Protein AF-A0A821F850-F1 (afdb_monomer)

Nearest PDB structures (foldseek):
  7r81-assembly1_W2  TM=3.085E-01  e=5.363E+00  Neurospora crassa
  8oo0-assembly1_SV  TM=2.104E-01  e=1.955E+00  Thermochaetoides thermophila
  8ylr-assembly1_Sa  TM=2.778E-01  e=4.728E+00  Saccharomyces cerevisiae S288C
  7old-assembly1_SV  TM=2.743E-01  e=8.882E+00  Thermochaetoides thermophila DSM 1495

Sequence (171 aa):
MKIKPKRILEILEEKGLPVPKKQQLSSYLISLRKKYYGASTISLGELEAWCQRNSLIPDDDDKPWVLKYQIEYDDEINKDDDNKNKFRFFVTTRRLLFNARSPCFIIGTPDMITQFHPFGFAVCSNEKQNDFEFIFSYLRDGLLNLNLQMNEQELILIADDAEVISNAFLK

pLDDT: mean 81.73, std 10.45, range [39.34, 95.25]

Organism: NCBI:txid392032

Secondary structure (DSSP, 8-state):
----HHHHHHHHHHTT-----HHHHHHHHHHHHHHHH--S---HHHHHHHHHHT-SPPSSTTS-EEEEEE-----TT--STT-----EEEEE-HHHHHHTTS-EEEEEEE-TT--EEEEEEEE-SS--HHHHHHHHHHHHHHHHHTT----GGG------S-HHHHHHHT-

Structure (mmCIF, N/CA/C/O backbone):
data_AF-A0A821F850-F1
#
_entry.id   AF-A0A821F850-F1
#
loop_
_atom_site.group_PDB
_atom_site.id
_atom_site.type_symbol
_atom_site.label_atom_id
_atom_site.label_alt_id
_atom_site.label_comp_id
_atom_site.label_asym_id
_atom_site.label_entity_id
_atom_site.label_seq_id
_atom_site.pdbx_PDB_ins_code
_atom_site.Cartn_x
_atom_site.Cartn_y
_atom_site.Cartn_z
_atom_site.occupancy
_atom_site.B_iso_or_equiv
_atom_site.auth_seq_id
_atom_site.auth_comp_id
_atom_site.auth_asym_id
_atom_site.auth_atom_id
_atom_site.pdbx_PDB_model_num
ATOM 1 N N . MET A 1 1 ? 8.441 -16.812 -11.197 1.00 39.34 1 MET A N 1
ATOM 2 C CA . MET A 1 1 ? 9.680 -17.325 -10.559 1.00 39.34 1 MET A CA 1
ATOM 3 C C . MET A 1 1 ? 10.903 -16.632 -11.177 1.00 39.34 1 MET A C 1
ATOM 5 O O . MET A 1 1 ? 11.177 -16.850 -12.350 1.00 39.34 1 MET A O 1
ATOM 9 N N . LYS A 1 2 ? 11.613 -15.748 -10.454 1.00 58.31 2 LYS A N 1
ATOM 10 C CA . LYS A 1 2 ? 12.860 -15.108 -10.939 1.00 58.31 2 LYS A CA 1
ATOM 11 C C . LYS A 1 2 ? 14.068 -15.973 -10.549 1.00 58.31 2 LYS A C 1
ATOM 13 O O . LYS A 1 2 ? 14.686 -15.743 -9.515 1.00 58.31 2 LYS A O 1
ATOM 18 N N . ILE A 1 3 ? 14.401 -16.977 -11.357 1.00 71.38 3 ILE A N 1
ATOM 19 C CA . ILE A 1 3 ? 15.608 -17.791 -11.137 1.00 71.38 3 ILE A CA 1
ATOM 20 C C . ILE A 1 3 ? 16.833 -16.981 -11.591 1.00 71.38 3 ILE A C 1
ATOM 22 O O . ILE A 1 3 ? 16.852 -16.427 -12.693 1.00 71.38 3 ILE A O 1
ATOM 26 N N . LYS A 1 4 ? 17.851 -16.867 -10.729 1.00 80.62 4 LYS A N 1
ATOM 27 C CA . LYS A 1 4 ? 19.083 -16.124 -11.042 1.00 80.62 4 LYS A CA 1
ATOM 28 C C . LYS A 1 4 ? 19.896 -16.872 -12.115 1.00 80.62 4 LYS A C 1
ATOM 30 O O . LYS A 1 4 ? 19.968 -18.097 -12.047 1.00 80.62 4 LYS A O 1
ATOM 35 N N . PRO A 1 5 ? 20.591 -16.174 -13.038 1.00 82.62 5 PRO A N 1
ATOM 36 C CA . PRO A 1 5 ? 21.404 -16.814 -14.079 1.00 82.62 5 PRO A CA 1
ATOM 37 C C . PRO A 1 5 ? 22.416 -17.833 -13.544 1.00 82.62 5 PRO A C 1
ATOM 39 O O . PRO A 1 5 ? 22.621 -18.867 -14.162 1.00 82.62 5 PRO A O 1
ATOM 42 N N . LYS A 1 6 ? 22.992 -17.581 -12.360 1.00 85.81 6 LYS A N 1
ATOM 43 C CA . LYS A 1 6 ? 23.901 -18.519 -11.685 1.00 85.81 6 LYS A CA 1
ATOM 44 C C . LYS A 1 6 ? 23.233 -19.873 -11.409 1.00 85.81 6 LYS A C 1
ATOM 46 O O . LYS A 1 6 ? 23.798 -20.903 -11.740 1.00 85.81 6 LYS A O 1
ATOM 51 N N . ARG A 1 7 ? 21.992 -19.855 -10.913 1.00 86.31 7 ARG A N 1
ATOM 52 C CA . ARG A 1 7 ? 21.234 -21.073 -10.607 1.00 86.31 7 ARG A CA 1
ATOM 53 C C . ARG A 1 7 ? 20.854 -21.853 -11.868 1.00 86.31 7 ARG A C 1
ATOM 55 O O . ARG A 1 7 ? 20.773 -23.068 -11.828 1.00 86.31 7 ARG A O 1
ATOM 62 N N . ILE A 1 8 ? 20.642 -21.168 -12.993 1.00 85.38 8 ILE A N 1
ATOM 63 C CA . ILE A 1 8 ? 20.376 -21.826 -14.283 1.00 85.38 8 ILE A CA 1
ATOM 64 C C . ILE A 1 8 ? 21.619 -22.577 -14.776 1.00 85.38 8 ILE A C 1
ATOM 66 O O . ILE A 1 8 ? 21.480 -23.684 -15.281 1.00 85.38 8 ILE A O 1
ATOM 70 N N . LEU A 1 9 ? 22.817 -22.006 -14.612 1.00 89.00 9 LEU A N 1
ATOM 71 C CA . LEU A 1 9 ? 24.068 -22.680 -14.979 1.00 89.00 9 LEU A CA 1
ATOM 72 C C . LEU A 1 9 ? 24.311 -23.922 -14.112 1.00 89.00 9 LEU A C 1
ATOM 74 O O . LEU A 1 9 ? 24.596 -24.977 -14.662 1.00 89.00 9 LEU A O 1
ATOM 78 N N . GLU A 1 10 ? 24.102 -23.810 -12.797 1.00 89.44 10 GLU A N 1
ATOM 79 C CA . GLU A 1 10 ? 24.194 -24.941 -11.857 1.00 89.44 10 GLU A CA 1
ATOM 80 C C . GLU A 1 10 ? 23.231 -26.077 -12.245 1.00 89.44 10 GLU A C 1
ATOM 82 O O . GLU A 1 10 ? 23.632 -27.230 -12.302 1.00 89.44 10 GLU A O 1
ATOM 87 N N . ILE A 1 11 ? 21.980 -25.765 -12.610 1.00 88.81 11 ILE A N 1
ATOM 88 C CA . ILE A 1 11 ? 20.998 -26.777 -13.047 1.00 88.81 11 ILE A CA 1
ATOM 89 C C . ILE A 1 11 ? 21.413 -27.456 -14.363 1.00 88.81 11 ILE A C 1
ATOM 91 O O . ILE A 1 11 ? 21.119 -28.633 -14.566 1.00 88.81 11 ILE A O 1
ATOM 95 N N . LEU A 1 12 ? 22.042 -26.726 -15.291 1.00 88.75 12 LEU A N 1
ATOM 96 C CA . LEU A 1 12 ? 22.535 -27.310 -16.544 1.00 88.75 12 LEU A CA 1
ATOM 97 C C . LEU A 1 12 ? 23.695 -28.276 -16.279 1.00 88.75 12 LEU A C 1
ATOM 99 O O . LEU A 1 12 ? 23.724 -29.354 -16.867 1.00 88.75 12 LEU A O 1
ATOM 103 N N . GLU A 1 13 ? 24.583 -27.916 -15.353 1.00 90.31 13 GLU A N 1
ATOM 104 C CA . GLU A 1 13 ? 25.702 -28.749 -14.906 1.00 90.31 13 GLU A CA 1
ATOM 105 C C . GLU A 1 13 ? 25.217 -30.006 -14.164 1.00 90.31 13 GLU A C 1
ATOM 107 O O . GLU A 1 13 ? 25.596 -31.116 -14.531 1.00 90.31 13 GLU A O 1
ATOM 112 N N . GLU A 1 14 ? 24.287 -29.855 -13.212 1.00 92.75 14 GLU A N 1
ATOM 113 C CA . GLU A 1 14 ? 23.639 -30.959 -12.479 1.00 92.75 14 GLU A CA 1
ATOM 114 C C . GLU A 1 14 ? 22.949 -31.965 -13.425 1.00 92.75 14 GLU A C 1
ATOM 116 O O . GLU A 1 14 ? 22.870 -33.156 -13.129 1.00 92.75 14 GLU A O 1
ATOM 121 N N . LYS A 1 15 ? 22.453 -31.502 -14.580 1.00 91.69 15 LYS A N 1
ATOM 122 C CA . LYS A 1 15 ? 21.784 -32.334 -15.594 1.00 91.69 15 LYS A CA 1
ATOM 123 C C . LYS A 1 15 ? 22.723 -32.897 -16.665 1.00 91.69 15 LYS A C 1
ATOM 125 O O . LYS A 1 15 ? 22.236 -33.519 -17.608 1.00 91.69 15 LYS A O 1
ATOM 130 N N . GLY A 1 16 ? 24.034 -32.668 -16.559 1.00 88.94 16 GLY A N 1
ATOM 131 C CA . GLY A 1 16 ? 25.017 -33.113 -17.552 1.00 88.94 16 GLY A CA 1
ATOM 132 C C . GLY A 1 16 ? 24.842 -32.467 -18.932 1.00 88.94 16 GLY A C 1
ATOM 133 O O . GLY A 1 16 ? 25.263 -33.032 -19.940 1.00 88.94 16 GLY A O 1
ATOM 134 N N . LEU A 1 17 ? 24.187 -31.304 -18.999 1.00 89.75 17 LEU A N 1
ATOM 135 C CA . LEU A 1 17 ? 23.970 -30.556 -20.235 1.00 89.75 17 LEU A CA 1
ATOM 136 C C . LEU A 1 17 ? 25.124 -29.569 -20.477 1.00 89.75 17 LEU A C 1
ATOM 138 O O . LEU A 1 17 ? 25.741 -29.089 -19.525 1.00 89.75 17 LEU A O 1
ATOM 142 N N . PRO A 1 18 ? 25.415 -29.211 -21.742 1.00 88.81 18 PRO A N 1
ATOM 143 C CA . PRO A 1 18 ? 26.464 -28.247 -22.052 1.00 88.81 18 PRO A CA 1
ATOM 144 C C . PRO A 1 18 ? 26.167 -26.883 -21.414 1.00 88.81 18 PRO A C 1
ATOM 146 O O . PRO A 1 18 ? 25.128 -26.269 -21.669 1.00 88.81 18 PRO A O 1
ATOM 149 N N . VAL A 1 19 ? 27.104 -26.401 -20.594 1.00 88.25 19 VAL A N 1
ATOM 150 C CA . VAL A 1 19 ? 26.968 -25.149 -19.841 1.00 88.25 19 VAL A CA 1
ATOM 151 C C . VAL A 1 19 ? 27.468 -23.972 -20.695 1.00 88.25 19 VAL A C 1
ATOM 153 O O . VAL A 1 19 ? 28.662 -23.896 -20.998 1.00 88.25 19 VAL A O 1
ATOM 156 N N . PRO A 1 20 ? 26.597 -23.030 -21.106 1.00 88.62 20 PRO A N 1
ATOM 157 C CA . PRO A 1 20 ? 27.015 -21.856 -21.867 1.00 88.62 20 PRO A CA 1
ATOM 158 C C . PRO A 1 20 ? 27.779 -20.863 -20.982 1.00 88.62 20 PRO A C 1
ATOM 160 O O . PRO A 1 20 ? 27.625 -20.836 -19.758 1.00 88.62 20 PRO A O 1
ATOM 163 N N . LYS A 1 21 ? 28.549 -19.951 -21.589 1.00 90.44 21 LYS A N 1
ATOM 164 C CA . LYS A 1 21 ? 29.171 -18.853 -20.833 1.00 90.44 21 LYS A CA 1
ATOM 165 C C . LYS A 1 21 ? 28.081 -17.993 -20.190 1.00 90.44 21 LYS A C 1
ATOM 167 O O . LYS A 1 21 ? 27.076 -17.666 -20.825 1.00 90.44 21 LYS A O 1
ATOM 172 N N . LYS A 1 22 ? 28.318 -17.520 -18.963 1.00 84.94 22 LYS A N 1
ATOM 173 C CA . LYS A 1 22 ? 27.389 -16.639 -18.224 1.00 84.94 22 LYS A CA 1
ATOM 174 C C . LYS A 1 22 ? 26.891 -15.454 -19.063 1.00 84.94 22 LYS A C 1
ATOM 176 O O . LYS A 1 22 ? 25.720 -15.100 -18.984 1.00 84.94 22 LYS A O 1
ATOM 181 N N . GLN A 1 23 ? 27.760 -14.862 -19.884 1.00 85.12 23 GLN A N 1
ATOM 182 C CA . GLN A 1 23 ? 27.400 -13.759 -20.778 1.00 85.12 23 GLN A CA 1
ATOM 183 C C . GLN A 1 23 ? 26.415 -14.187 -21.875 1.00 85.12 23 GLN A C 1
ATOM 185 O O . GLN A 1 23 ? 25.448 -13.474 -22.118 1.00 85.12 23 GLN A O 1
ATOM 190 N N . GLN A 1 24 ? 26.594 -15.371 -22.470 1.00 86.75 24 GLN A N 1
ATOM 191 C CA . GLN A 1 24 ? 25.675 -15.918 -23.475 1.00 86.75 24 GLN A CA 1
ATOM 192 C C . GLN A 1 24 ? 24.292 -16.169 -22.875 1.00 86.75 24 GLN A C 1
ATOM 194 O O . GLN A 1 24 ? 23.289 -15.793 -23.476 1.00 86.75 24 GLN A O 1
ATOM 199 N N . LEU A 1 25 ? 24.235 -16.730 -21.662 1.00 87.38 25 LEU A N 1
ATOM 200 C CA . LEU A 1 25 ? 22.974 -16.921 -20.949 1.00 87.38 25 LEU A CA 1
ATOM 201 C C . LEU A 1 25 ? 22.295 -15.579 -20.641 1.00 87.38 25 LEU A C 1
ATOM 203 O O . LEU A 1 25 ? 21.099 -15.430 -20.876 1.00 87.38 25 LEU A O 1
ATOM 207 N N . SER A 1 26 ? 23.041 -14.588 -20.152 1.00 83.62 26 SER A N 1
ATOM 208 C CA . SER A 1 26 ? 22.500 -13.252 -19.879 1.00 83.62 26 SER A CA 1
ATOM 209 C C . SER A 1 26 ? 21.945 -12.589 -21.141 1.00 83.62 26 SER A C 1
ATOM 211 O O . SER A 1 26 ? 20.808 -12.122 -21.128 1.00 83.62 26 SER A O 1
ATOM 213 N N . SER A 1 27 ? 22.698 -12.598 -22.242 1.00 86.31 27 SER A N 1
ATOM 214 C CA . SER A 1 27 ? 22.256 -12.052 -23.530 1.00 86.31 27 SER A CA 1
ATOM 215 C C . SER A 1 27 ? 21.038 -12.793 -24.082 1.00 86.31 27 SER A C 1
ATOM 217 O O . SER A 1 27 ? 20.096 -12.157 -24.554 1.00 86.31 27 SER A O 1
ATOM 219 N N . TYR A 1 28 ? 21.011 -14.123 -23.966 1.00 86.56 28 TYR A N 1
ATOM 220 C CA . TYR A 1 28 ? 19.864 -14.939 -24.352 1.00 86.56 28 TYR A CA 1
ATOM 221 C C . TYR A 1 28 ? 18.619 -14.583 -23.534 1.00 86.56 28 TYR A C 1
ATOM 223 O O . TYR A 1 28 ? 17.563 -14.340 -24.107 1.00 86.56 28 TYR A O 1
ATOM 231 N N . LEU A 1 29 ? 18.740 -14.468 -22.209 1.00 84.94 29 LEU A N 1
ATOM 232 C CA . LEU A 1 29 ? 17.629 -14.080 -21.337 1.00 84.94 29 LEU A CA 1
ATOM 233 C C . LEU A 1 29 ? 17.134 -12.656 -21.622 1.00 84.94 29 LEU A C 1
ATOM 235 O O . LEU A 1 29 ? 15.931 -12.420 -21.560 1.00 84.94 29 LEU A O 1
ATOM 239 N N . ILE A 1 30 ? 18.027 -11.714 -21.942 1.00 81.88 30 ILE A N 1
ATOM 240 C CA . ILE A 1 30 ? 17.655 -10.350 -22.351 1.00 81.88 30 ILE A CA 1
ATOM 241 C C . ILE A 1 30 ? 16.874 -10.384 -23.668 1.00 81.88 30 ILE A C 1
ATOM 243 O O . ILE A 1 30 ? 15.795 -9.801 -23.748 1.00 81.88 30 ILE A O 1
ATOM 247 N N . SER A 1 31 ? 17.374 -11.107 -24.673 1.00 83.56 31 SER A N 1
ATOM 248 C CA . SER A 1 31 ? 16.698 -11.282 -25.966 1.00 83.56 31 SER A CA 1
ATOM 249 C C . SER A 1 31 ? 15.328 -11.945 -25.807 1.00 83.56 31 SER A C 1
ATOM 251 O O . SER A 1 31 ? 14.327 -11.467 -26.338 1.00 83.56 31 SER A O 1
ATOM 253 N N . LEU A 1 32 ? 15.256 -13.001 -24.997 1.00 83.50 32 LEU A N 1
ATOM 254 C CA . LEU A 1 32 ? 14.026 -13.732 -24.730 1.00 83.50 32 LEU A CA 1
ATOM 255 C C . LEU A 1 32 ? 13.006 -12.847 -24.005 1.00 83.50 32 LEU A C 1
ATOM 257 O O . LEU A 1 32 ? 11.842 -12.811 -24.393 1.00 83.50 32 LEU A O 1
ATOM 261 N N . ARG A 1 33 ? 13.442 -12.056 -23.016 1.00 80.19 33 ARG A N 1
ATOM 262 C CA . ARG A 1 33 ? 12.576 -11.059 -22.370 1.00 80.19 33 ARG A CA 1
ATOM 263 C C . ARG A 1 33 ? 12.095 -10.003 -23.356 1.00 80.19 33 ARG A C 1
ATOM 265 O O . ARG A 1 33 ? 10.907 -9.714 -23.358 1.00 80.19 33 ARG A O 1
ATOM 272 N N . LYS A 1 34 ? 12.974 -9.498 -24.224 1.00 79.50 34 LYS A N 1
ATOM 273 C CA . LYS A 1 34 ? 12.610 -8.530 -25.265 1.00 79.50 34 LYS A CA 1
ATOM 274 C C . LYS A 1 34 ? 11.564 -9.086 -26.233 1.00 79.50 34 LYS A C 1
ATOM 276 O O . LYS A 1 34 ? 10.647 -8.370 -26.617 1.00 79.50 34 LYS A O 1
ATOM 281 N N . LYS A 1 35 ? 11.680 -10.367 -26.592 1.00 81.75 35 LYS A N 1
ATOM 282 C CA . LYS A 1 35 ? 10.745 -11.063 -27.483 1.00 81.75 35 LYS A CA 1
ATOM 283 C C . L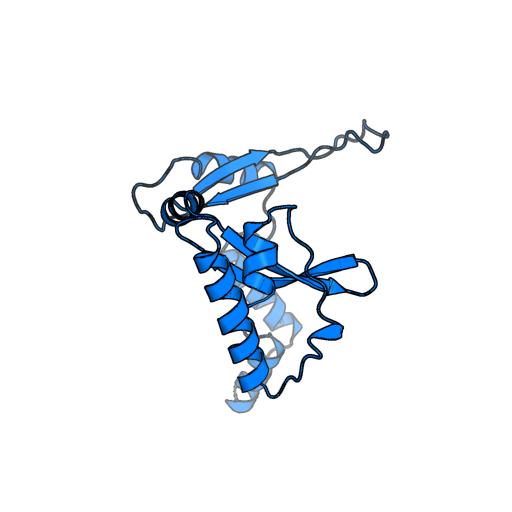YS A 1 35 ? 9.357 -11.239 -26.863 1.00 81.75 35 LYS A C 1
ATOM 285 O O . LYS A 1 35 ? 8.369 -11.034 -27.555 1.00 81.75 35 LYS A O 1
ATOM 290 N N . TYR A 1 36 ? 9.283 -11.645 -25.596 1.00 79.81 36 TYR A N 1
ATOM 291 C CA . TYR A 1 36 ? 8.004 -11.954 -24.944 1.00 79.81 36 TYR A CA 1
ATOM 292 C C . TYR A 1 36 ? 7.346 -10.751 -24.254 1.00 79.81 36 TYR A C 1
ATOM 294 O O . TYR A 1 36 ? 6.124 -10.704 -24.178 1.00 79.81 36 TYR A O 1
ATOM 302 N N . TYR A 1 37 ? 8.132 -9.796 -23.752 1.00 76.38 37 TYR A N 1
ATOM 303 C CA . TYR A 1 37 ? 7.653 -8.692 -22.908 1.00 76.38 37 TYR A CA 1
ATOM 304 C C . TYR A 1 37 ? 7.982 -7.297 -23.464 1.00 76.38 37 TYR A C 1
ATOM 306 O O . TYR A 1 37 ? 7.651 -6.302 -22.827 1.00 76.38 37 TYR A O 1
ATOM 314 N N . GLY A 1 38 ? 8.611 -7.204 -24.640 1.00 71.50 38 GLY A N 1
ATOM 315 C CA . GLY A 1 38 ? 8.997 -5.932 -25.251 1.00 71.50 38 GLY A CA 1
ATOM 316 C C . GLY A 1 38 ? 10.312 -5.358 -24.714 1.00 71.50 38 GLY A C 1
ATOM 317 O O . GLY A 1 38 ? 11.010 -5.969 -23.903 1.00 71.50 38 GLY A 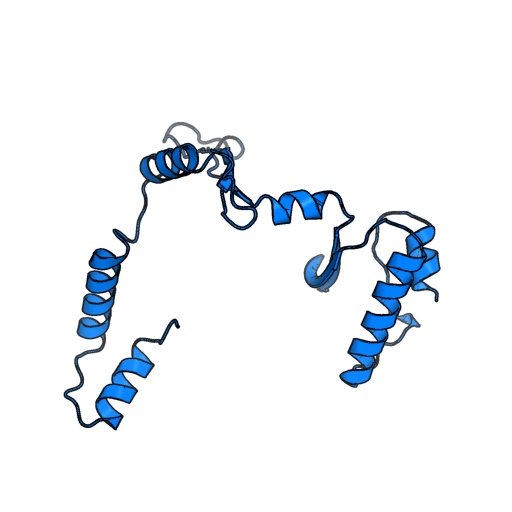O 1
ATOM 318 N N . ALA A 1 39 ? 10.698 -4.185 -25.222 1.00 70.06 39 ALA A N 1
ATOM 319 C CA . ALA A 1 39 ? 11.907 -3.497 -24.775 1.00 70.06 39 ALA A CA 1
ATOM 320 C C . ALA A 1 39 ? 11.862 -3.235 -23.260 1.00 70.06 39 ALA A C 1
ATOM 322 O O . ALA A 1 39 ? 10.824 -2.910 -22.698 1.00 70.06 39 ALA A O 1
ATOM 323 N N . SER A 1 40 ? 13.011 -3.359 -22.593 1.00 62.31 40 SER A N 1
ATOM 324 C CA . SER A 1 40 ? 13.125 -3.103 -21.151 1.00 62.31 40 SER A CA 1
ATOM 325 C C . SER A 1 40 ? 13.000 -1.624 -20.776 1.00 62.31 40 SER A C 1
ATOM 327 O O . SER A 1 40 ? 12.951 -1.302 -19.594 1.00 62.31 40 SER A O 1
ATOM 329 N N . THR A 1 41 ? 13.010 -0.736 -21.768 1.00 63.56 41 THR A N 1
ATOM 330 C CA . THR A 1 41 ? 12.903 0.715 -21.629 1.00 63.56 41 THR A CA 1
ATOM 331 C C . THR A 1 41 ? 11.614 1.160 -22.300 1.00 63.56 41 THR A C 1
ATOM 333 O O . THR A 1 41 ? 11.457 0.944 -23.500 1.00 63.56 41 THR A O 1
ATOM 336 N N . ILE A 1 42 ? 10.715 1.760 -21.524 1.00 72.88 42 ILE A N 1
ATOM 337 C CA . ILE A 1 42 ? 9.528 2.453 -22.020 1.00 72.88 42 ILE A CA 1
ATOM 338 C C . ILE A 1 42 ? 9.852 3.948 -22.059 1.00 72.88 42 ILE A C 1
ATOM 340 O O . ILE A 1 42 ? 10.408 4.485 -21.099 1.00 72.88 42 ILE A O 1
ATOM 344 N N . SER A 1 43 ? 9.578 4.612 -23.176 1.00 83.38 43 SER A N 1
ATOM 345 C CA . SER A 1 43 ? 9.682 6.072 -23.256 1.00 83.38 43 SER A CA 1
ATOM 346 C C . SER A 1 43 ? 8.580 6.734 -22.426 1.00 83.38 43 SER A C 1
ATOM 348 O O . SER A 1 43 ? 7.526 6.138 -22.194 1.00 83.38 43 SER A O 1
ATOM 350 N N . LEU A 1 44 ? 8.787 7.985 -22.001 1.00 81.19 44 LEU A N 1
ATOM 351 C CA . LEU A 1 44 ? 7.745 8.727 -21.283 1.00 81.19 44 LEU A CA 1
ATOM 352 C C . LEU A 1 44 ? 6.458 8.854 -22.110 1.00 81.19 44 LEU A C 1
ATOM 354 O O . LEU A 1 44 ? 5.379 8.706 -21.550 1.00 81.19 44 LEU A O 1
ATOM 358 N N . GLY A 1 45 ? 6.560 9.018 -23.434 1.00 83.12 45 GLY A N 1
ATOM 359 C CA . GLY A 1 45 ? 5.394 9.055 -24.322 1.00 83.12 45 GLY A CA 1
ATOM 360 C C . GLY A 1 45 ? 4.671 7.709 -24.444 1.00 83.12 45 GLY A C 1
ATOM 361 O O . GLY A 1 45 ? 3.445 7.652 -24.392 1.00 83.12 45 GLY A O 1
ATOM 362 N N . GLU A 1 46 ? 5.398 6.592 -24.543 1.00 86.06 46 GLU A N 1
ATOM 363 C CA . GLU A 1 46 ? 4.772 5.258 -24.522 1.00 86.06 46 GLU A CA 1
ATOM 364 C C . GLU A 1 46 ? 4.094 4.968 -23.180 1.00 86.06 46 GLU A C 1
ATOM 366 O O . GLU A 1 46 ? 3.041 4.327 -23.133 1.00 86.06 46 GLU A O 1
ATOM 371 N N . LEU A 1 47 ? 4.693 5.445 -22.091 1.00 84.62 47 LEU A N 1
ATOM 372 C CA . LEU A 1 47 ? 4.175 5.294 -20.741 1.00 84.62 47 LEU A CA 1
ATOM 373 C C . LEU A 1 47 ? 2.945 6.177 -20.509 1.00 84.62 47 LEU A C 1
ATOM 375 O O . LEU A 1 47 ? 1.983 5.719 -19.895 1.00 84.62 47 LEU A O 1
ATOM 379 N N . GLU A 1 48 ? 2.922 7.385 -21.072 1.00 89.56 48 GLU A N 1
ATOM 380 C CA . GLU A 1 48 ? 1.739 8.243 -21.122 1.00 89.56 48 GLU A CA 1
ATOM 381 C C . GLU A 1 48 ? 0.593 7.577 -21.880 1.00 89.56 48 GLU A C 1
ATOM 383 O O . GLU A 1 48 ? -0.513 7.440 -21.355 1.00 89.56 48 GLU A O 1
ATOM 388 N N . ALA A 1 49 ? 0.873 7.080 -23.086 1.00 90.00 49 ALA A N 1
ATOM 389 C CA . ALA A 1 49 ? -0.109 6.388 -23.908 1.00 90.00 49 ALA A CA 1
ATOM 390 C C . ALA A 1 49 ? -0.617 5.107 -23.232 1.00 90.00 49 ALA A C 1
ATOM 392 O O . ALA A 1 49 ? -1.771 4.707 -23.396 1.00 90.00 49 ALA A O 1
ATOM 393 N N . TRP A 1 50 ? 0.233 4.418 -22.470 1.00 90.81 50 TRP A N 1
ATOM 394 C CA . TRP A 1 50 ? -0.205 3.307 -21.636 1.00 90.81 50 TRP A CA 1
ATOM 395 C C . TRP A 1 50 ? -1.110 3.786 -20.499 1.00 90.81 50 TRP A C 1
ATOM 397 O O . TRP A 1 50 ? -2.169 3.188 -20.305 1.00 90.81 50 TRP A O 1
ATOM 407 N N . CYS A 1 51 ? -0.749 4.865 -19.799 1.00 91.69 51 CYS A N 1
ATOM 408 C CA . CYS A 1 51 ? -1.562 5.404 -18.714 1.00 91.69 51 CYS A CA 1
ATOM 409 C C . CYS A 1 51 ? -2.968 5.760 -19.201 1.00 91.69 51 CYS A C 1
ATOM 411 O O . CYS A 1 51 ? -3.941 5.257 -18.650 1.00 91.69 51 CYS A O 1
ATOM 413 N N . GLN A 1 52 ? -3.064 6.502 -20.307 1.00 91.81 52 GLN A N 1
ATOM 414 C CA . GLN A 1 52 ? -4.331 6.881 -20.939 1.00 91.81 52 GLN A CA 1
ATOM 415 C C . GLN A 1 52 ? -5.184 5.668 -21.325 1.00 91.81 52 GLN A C 1
ATOM 417 O O . GLN A 1 52 ? -6.370 5.606 -21.001 1.00 91.81 52 GLN A O 1
ATOM 422 N N . ARG A 1 53 ? -4.583 4.663 -21.981 1.00 93.25 53 ARG A N 1
ATOM 423 C CA . ARG A 1 53 ? -5.303 3.442 -22.389 1.00 93.25 53 ARG A CA 1
ATOM 424 C C . ARG A 1 53 ? -5.852 2.647 -21.210 1.00 93.25 53 ARG A C 1
ATOM 426 O O . ARG A 1 53 ? -6.830 1.925 -21.374 1.00 93.25 53 ARG A O 1
ATOM 433 N N . ASN A 1 54 ? -5.223 2.763 -20.047 1.00 92.88 54 ASN A N 1
ATOM 434 C CA . ASN A 1 54 ? -5.602 2.033 -18.845 1.00 92.88 54 ASN A CA 1
ATOM 435 C C . ASN A 1 54 ? -6.327 2.920 -17.822 1.00 92.88 54 ASN A C 1
ATOM 437 O O . ASN A 1 54 ? -6.527 2.474 -16.699 1.00 92.88 54 ASN A O 1
ATOM 441 N N . SER A 1 55 ? -6.744 4.141 -18.179 1.00 92.75 55 SER A N 1
ATOM 442 C CA . SER A 1 55 ? -7.523 5.025 -17.295 1.00 92.75 55 SER A CA 1
ATOM 443 C C . SER A 1 55 ? -9.024 4.720 -17.273 1.00 92.75 55 SER A C 1
ATOM 445 O O . SER A 1 55 ? -9.746 5.294 -16.461 1.00 92.75 55 SER A O 1
ATOM 447 N N . LEU A 1 56 ? -9.522 3.834 -18.141 1.00 94.44 56 LEU A N 1
ATOM 448 C CA . LEU A 1 56 ? -10.918 3.407 -18.088 1.00 94.44 56 LEU A CA 1
ATOM 449 C C . LEU A 1 56 ? -11.124 2.463 -16.901 1.00 94.44 56 LEU A C 1
ATOM 451 O O . LEU A 1 56 ? -10.439 1.444 -16.799 1.00 94.44 56 LEU A O 1
ATOM 455 N N . ILE A 1 57 ? -12.096 2.784 -16.047 1.00 94.06 57 ILE A N 1
ATOM 456 C CA . ILE A 1 57 ? -12.479 1.928 -14.924 1.00 94.06 57 ILE A CA 1
ATOM 457 C C . ILE A 1 57 ? -13.025 0.603 -15.489 1.00 94.06 57 ILE A C 1
ATOM 459 O O . ILE A 1 57 ? -14.051 0.627 -16.171 1.00 94.06 57 ILE A O 1
ATOM 463 N N . PRO A 1 58 ? -12.383 -0.548 -15.234 1.00 94.19 58 PRO A N 1
ATOM 464 C CA . PRO A 1 58 ? -12.840 -1.837 -15.740 1.00 94.19 58 PRO A CA 1
ATOM 465 C C . PRO A 1 58 ? -14.114 -2.290 -15.024 1.00 94.19 58 PRO A C 1
ATOM 467 O O . PRO A 1 58 ? -14.381 -1.822 -13.922 1.00 94.19 58 PRO A O 1
ATOM 470 N N . ASP A 1 59 ? -14.883 -3.212 -15.601 1.00 94.38 59 ASP A N 1
ATOM 471 C CA . ASP A 1 59 ? -16.042 -3.818 -14.915 1.00 94.38 59 ASP A CA 1
ATOM 472 C C . ASP A 1 59 ? -15.635 -4.879 -13.881 1.00 94.38 59 ASP A C 1
ATOM 474 O O . ASP A 1 59 ? -16.351 -5.114 -12.916 1.00 94.38 59 ASP A O 1
ATOM 478 N N . ASP A 1 60 ? -14.471 -5.502 -14.076 1.00 94.06 60 ASP A N 1
ATOM 479 C CA . ASP A 1 60 ? -13.883 -6.477 -13.156 1.00 94.06 60 ASP A CA 1
ATOM 480 C C . ASP A 1 60 ? -13.262 -5.768 -11.939 1.00 94.06 60 ASP A C 1
ATOM 482 O O . ASP A 1 60 ? -12.388 -4.906 -12.090 1.00 94.06 60 ASP A O 1
ATOM 486 N N . ASP A 1 61 ? -13.698 -6.154 -10.737 1.00 91.31 61 ASP A N 1
ATOM 487 C CA . ASP A 1 61 ? -13.290 -5.543 -9.470 1.00 91.31 61 ASP A CA 1
ATOM 488 C C . ASP A 1 61 ? -11.801 -5.710 -9.140 1.00 91.31 61 ASP A C 1
ATOM 490 O O . ASP A 1 61 ? -11.236 -4.892 -8.399 1.00 91.31 61 ASP A O 1
ATOM 494 N N . ASP A 1 62 ? -11.167 -6.738 -9.709 1.00 91.50 62 ASP A N 1
ATOM 495 C CA . ASP A 1 62 ? -9.762 -7.083 -9.497 1.00 91.50 62 ASP A CA 1
ATOM 496 C C . ASP A 1 62 ? -8.851 -6.632 -10.630 1.00 91.50 62 ASP A C 1
ATOM 498 O O . ASP A 1 62 ? -7.622 -6.702 -10.514 1.00 91.50 62 ASP A O 1
ATOM 502 N N . LYS A 1 63 ? -9.428 -6.100 -11.709 1.00 91.88 63 LYS A N 1
ATOM 503 C CA . LYS A 1 63 ? -8.646 -5.584 -12.821 1.00 91.88 63 LYS A CA 1
ATOM 504 C C . LYS A 1 63 ? -8.080 -4.200 -12.477 1.00 91.88 63 LYS A C 1
ATOM 506 O O . LYS A 1 63 ? -8.836 -3.272 -12.179 1.00 91.88 63 LYS A O 1
ATOM 511 N N . PRO A 1 64 ? -6.747 -4.030 -12.529 1.00 90.31 64 PRO A N 1
ATOM 512 C CA . PRO A 1 64 ? -6.123 -2.753 -12.235 1.00 90.31 64 PRO A CA 1
ATOM 513 C C . PRO A 1 64 ? -6.356 -1.738 -13.352 1.00 90.31 64 PRO A C 1
ATOM 515 O O . PRO A 1 64 ? -6.415 -2.086 -14.533 1.00 90.31 64 PRO A O 1
ATOM 518 N N . TRP A 1 65 ? -6.428 -0.471 -12.963 1.00 95.25 65 TRP A N 1
ATOM 519 C CA . TRP A 1 65 ? -6.546 0.673 -13.857 1.00 95.25 65 TRP A CA 1
ATOM 520 C C . TRP A 1 65 ? -5.813 1.882 -13.284 1.00 95.25 65 TRP A C 1
ATOM 522 O O . TRP A 1 65 ? -5.521 1.949 -12.089 1.00 95.25 65 TRP A O 1
ATOM 532 N N . VAL A 1 66 ? -5.479 2.832 -14.147 1.00 94.56 66 VAL A N 1
ATOM 533 C CA . VAL A 1 66 ? -4.758 4.052 -13.790 1.00 94.56 66 VAL A CA 1
ATOM 534 C C . VAL A 1 66 ? -5.750 5.082 -13.264 1.00 94.56 66 VAL A C 1
ATOM 536 O O . VAL A 1 66 ? -6.397 5.773 -14.049 1.00 94.56 66 VAL A O 1
ATOM 539 N N . LEU A 1 67 ? -5.825 5.201 -11.935 1.00 93.25 67 LEU A N 1
ATOM 540 C CA . LEU A 1 67 ? -6.648 6.180 -11.220 1.00 93.25 67 LEU A CA 1
ATOM 541 C C . LEU A 1 67 ? -6.264 7.614 -11.585 1.00 93.25 67 LEU A C 1
ATOM 543 O O . LEU A 1 67 ? -7.121 8.465 -11.816 1.00 93.25 67 LEU A O 1
ATOM 547 N N . LYS A 1 68 ? -4.959 7.893 -11.602 1.00 93.00 68 LYS A N 1
ATOM 548 C CA . LYS A 1 68 ? -4.415 9.211 -11.927 1.00 93.00 68 LYS A CA 1
ATOM 549 C C . LYS A 1 68 ? -2.981 9.076 -12.398 1.00 93.00 68 LYS A C 1
ATOM 551 O O . LYS A 1 68 ? -2.273 8.180 -11.965 1.00 93.00 68 LYS A O 1
ATOM 556 N N . TYR A 1 69 ? -2.524 9.989 -13.236 1.00 91.69 69 TYR A N 1
ATOM 557 C CA . TYR A 1 69 ? -1.110 10.143 -13.536 1.00 91.69 69 TYR A CA 1
ATOM 558 C C . TYR A 1 69 ? -0.770 11.621 -13.748 1.00 91.69 69 TYR A C 1
ATOM 560 O O . TYR A 1 69 ? -1.660 12.455 -13.917 1.00 91.69 69 TYR A O 1
ATOM 568 N N . GLN A 1 70 ? 0.515 11.929 -13.666 1.00 89.19 70 GLN A N 1
ATOM 569 C CA . GLN A 1 70 ? 1.145 13.233 -13.797 1.00 89.19 70 GLN A CA 1
ATOM 570 C C . GLN A 1 70 ? 2.487 12.963 -14.464 1.00 89.19 70 GLN A C 1
ATOM 572 O O . GLN A 1 70 ? 3.265 12.184 -13.939 1.00 89.19 70 GLN A O 1
ATOM 577 N N . ILE A 1 71 ? 2.749 13.516 -15.639 1.00 85.56 71 ILE A N 1
ATOM 578 C CA . ILE A 1 71 ? 4.036 13.338 -16.308 1.00 85.56 71 ILE A CA 1
ATOM 579 C C . ILE A 1 71 ? 4.693 14.684 -16.377 1.00 85.56 71 ILE A C 1
ATOM 581 O O . ILE A 1 71 ? 4.212 15.583 -17.053 1.00 85.56 71 ILE A O 1
ATOM 585 N N . GLU A 1 72 ? 5.801 14.796 -15.684 1.00 75.62 72 GLU A N 1
ATOM 586 C CA . GLU A 1 72 ? 6.674 15.918 -15.809 1.00 75.62 72 GLU A CA 1
ATOM 587 C C . GLU A 1 72 ? 8.143 15.331 -15.953 1.00 75.62 72 GLU A C 1
ATOM 589 O O . GLU A 1 72 ? 8.493 14.306 -15.371 1.00 75.62 72 GLU A O 1
ATOM 594 N N . TYR A 1 73 ? 8.922 15.837 -16.913 1.00 71.31 73 TYR A N 1
ATOM 595 C CA . TYR A 1 73 ? 10.261 15.453 -17.426 1.00 71.31 73 TYR A CA 1
ATOM 596 C C . TYR A 1 73 ? 11.378 16.499 -17.138 1.00 71.31 73 TYR A C 1
ATOM 598 O O . TYR A 1 73 ? 11.548 16.851 -15.996 1.00 71.31 73 TYR A O 1
ATOM 606 N N . ASP A 1 74 ? 12.141 17.056 -18.076 1.00 66.44 74 ASP A N 1
ATOM 607 C CA . ASP A 1 74 ? 12.987 18.250 -17.853 1.00 66.44 74 ASP A CA 1
ATOM 608 C C . ASP A 1 74 ? 13.392 18.774 -19.232 1.00 66.44 74 ASP A C 1
ATOM 610 O O . ASP A 1 74 ? 13.780 17.979 -20.087 1.00 66.44 74 ASP A O 1
ATOM 614 N N . ASP A 1 75 ? 13.301 20.087 -19.444 1.00 56.25 75 ASP A N 1
ATOM 615 C CA . ASP A 1 75 ? 13.919 20.764 -20.589 1.00 56.25 75 ASP A CA 1
ATOM 616 C C . ASP A 1 75 ? 15.210 21.431 -20.100 1.00 56.25 75 ASP A C 1
ATOM 618 O O . ASP A 1 75 ? 15.255 21.930 -18.974 1.00 56.25 75 ASP A O 1
ATOM 622 N N . GLU A 1 76 ? 16.248 21.494 -20.944 1.00 57.66 76 GLU A N 1
ATOM 623 C CA . GLU A 1 76 ? 17.586 22.061 -20.644 1.00 57.66 76 GLU A CA 1
ATOM 624 C C . GLU A 1 76 ? 17.580 23.528 -20.121 1.00 57.66 76 GLU A C 1
ATOM 626 O O . GLU A 1 76 ? 18.632 24.108 -19.846 1.00 57.66 76 GLU A O 1
ATOM 631 N N . ILE A 1 77 ? 16.398 24.135 -19.982 1.00 57.09 77 ILE A N 1
ATOM 632 C CA . ILE A 1 77 ? 16.105 25.546 -19.728 1.00 57.09 77 ILE A CA 1
ATOM 633 C C . ILE A 1 77 ? 15.940 25.866 -18.225 1.00 57.09 77 ILE A C 1
ATOM 635 O O . ILE A 1 77 ? 16.249 26.986 -17.820 1.00 57.09 77 ILE A O 1
ATOM 639 N N . ASN A 1 78 ? 15.529 24.918 -17.371 1.00 52.91 78 ASN A N 1
ATOM 640 C CA . ASN A 1 78 ? 15.214 25.209 -15.961 1.00 52.91 78 ASN A CA 1
ATOM 641 C C . ASN A 1 78 ? 16.354 24.803 -15.007 1.00 52.91 78 ASN A C 1
ATOM 643 O O . ASN A 1 78 ? 16.492 23.644 -14.618 1.00 52.91 78 ASN A O 1
ATOM 647 N N . LYS A 1 79 ? 17.179 25.790 -14.628 1.00 54.19 79 LYS A N 1
ATOM 648 C CA . LYS A 1 79 ? 18.303 25.670 -13.673 1.00 54.19 79 LYS A CA 1
ATOM 649 C C . LYS A 1 79 ? 17.968 26.132 -12.242 1.00 54.19 79 LYS A C 1
ATOM 651 O O . LYS A 1 79 ? 18.891 26.307 -11.453 1.00 54.19 79 LYS A O 1
ATOM 656 N N . ASP A 1 80 ? 16.684 26.285 -11.914 1.00 58.59 80 ASP A N 1
ATOM 657 C CA . ASP A 1 80 ? 16.197 26.524 -10.547 1.00 58.59 80 ASP A CA 1
ATOM 658 C C . ASP A 1 80 ? 15.565 25.238 -9.975 1.00 58.59 80 ASP A C 1
ATOM 660 O O . ASP A 1 80 ? 14.783 24.562 -10.647 1.00 58.59 80 ASP A O 1
ATOM 664 N N . ASP A 1 81 ? 15.934 24.884 -8.740 1.00 55.09 81 ASP A N 1
ATOM 665 C CA . ASP A 1 81 ? 15.861 23.518 -8.178 1.00 55.09 81 ASP A CA 1
ATOM 666 C C . ASP A 1 81 ? 14.437 23.018 -7.810 1.00 55.09 81 ASP A C 1
ATOM 668 O O . ASP A 1 81 ? 14.241 21.822 -7.609 1.00 55.09 81 ASP A O 1
ATOM 672 N N . ASP A 1 82 ? 13.416 23.889 -7.792 1.00 57.00 82 ASP A N 1
ATOM 673 C CA . ASP A 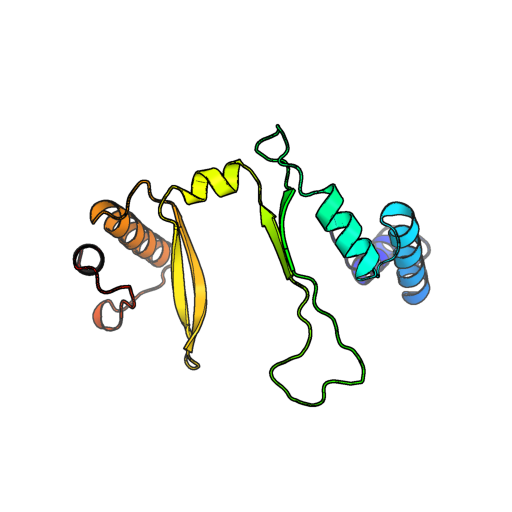1 82 ? 12.028 23.565 -7.379 1.00 57.00 82 ASP A CA 1
ATOM 674 C C . ASP A 1 82 ? 11.035 23.331 -8.543 1.00 57.00 82 ASP A C 1
ATOM 676 O O . ASP A 1 82 ? 9.867 22.996 -8.317 1.00 57.00 82 ASP A O 1
ATOM 680 N N . ASN A 1 83 ? 11.475 23.482 -9.800 1.00 55.50 83 ASN A N 1
ATOM 681 C CA . ASN A 1 83 ? 10.593 23.561 -10.977 1.00 55.50 83 ASN A CA 1
ATOM 682 C C . ASN A 1 83 ? 10.929 22.531 -12.078 1.00 55.50 83 ASN A C 1
ATOM 684 O O . ASN A 1 83 ? 10.780 22.801 -13.273 1.00 55.50 83 ASN A O 1
ATOM 688 N N . LYS A 1 84 ? 11.423 21.358 -11.664 1.00 55.84 84 LYS A N 1
ATOM 689 C CA . LYS A 1 84 ? 11.708 20.218 -12.544 1.00 55.84 84 LYS A CA 1
ATOM 690 C C . LYS A 1 84 ? 10.499 19.349 -12.738 1.00 55.84 84 LYS A C 1
ATOM 692 O O . LYS A 1 84 ? 9.718 19.129 -11.806 1.00 55.84 84 LYS A O 1
ATOM 697 N N . ASN A 1 85 ? 10.373 18.852 -13.955 1.00 59.44 85 ASN A N 1
ATOM 698 C CA . ASN A 1 85 ? 9.155 18.206 -14.332 1.00 59.44 85 ASN A CA 1
ATOM 699 C C . ASN A 1 85 ? 9.136 16.742 -13.679 1.00 59.44 85 ASN A C 1
ATOM 701 O O . ASN A 1 85 ? 10.121 16.011 -13.670 1.00 59.44 85 ASN A O 1
ATOM 705 N N . LYS A 1 86 ? 8.022 16.283 -13.068 1.00 75.44 86 LYS A N 1
ATOM 706 C CA . LYS A 1 86 ? 7.750 15.028 -12.301 1.00 75.44 86 LYS A CA 1
ATOM 707 C C . LYS A 1 86 ? 6.855 13.960 -12.967 1.00 75.44 86 LYS A C 1
ATOM 709 O O . LYS A 1 86 ? 5.643 14.107 -13.064 1.00 75.44 86 LYS A O 1
ATOM 714 N N . PHE A 1 87 ? 7.360 12.763 -13.251 1.00 81.62 87 PHE A N 1
ATOM 715 C CA . PHE A 1 87 ? 6.519 11.626 -13.668 1.00 81.62 87 PHE A CA 1
ATOM 716 C C . PHE A 1 87 ? 6.010 10.777 -12.484 1.00 81.62 87 PHE A C 1
ATOM 718 O O . PHE A 1 87 ? 6.793 10.309 -11.659 1.00 81.62 87 PHE A O 1
ATOM 725 N N . ARG A 1 88 ? 4.693 10.550 -12.397 1.00 85.00 88 ARG A N 1
ATOM 726 C CA . ARG A 1 88 ? 3.955 9.830 -11.347 1.00 85.00 88 ARG A CA 1
ATOM 727 C C . ARG A 1 88 ? 2.684 9.215 -11.930 1.00 85.00 88 ARG A C 1
ATOM 729 O O . ARG A 1 88 ? 1.998 9.831 -12.735 1.00 85.00 88 ARG A O 1
ATOM 736 N N . PHE A 1 89 ? 2.302 8.028 -11.484 1.00 87.75 89 PHE A N 1
ATOM 737 C CA . PHE A 1 89 ? 1.000 7.446 -11.799 1.00 87.75 89 PHE A CA 1
ATOM 738 C C . PHE A 1 89 ? 0.533 6.560 -10.652 1.00 87.75 89 PHE A C 1
ATOM 740 O O . PHE A 1 89 ? 1.336 5.960 -9.944 1.00 87.75 89 PHE A O 1
ATOM 747 N N . PHE A 1 90 ? -0.774 6.515 -10.456 1.00 87.94 90 PHE A N 1
ATOM 748 C CA . PHE A 1 90 ? -1.454 5.772 -9.419 1.00 87.94 90 PHE A CA 1
ATOM 749 C C . PHE A 1 90 ? -2.360 4.748 -10.093 1.00 87.94 90 PHE A C 1
ATOM 751 O O . PHE A 1 90 ? -3.293 5.102 -10.812 1.00 87.94 90 PHE A O 1
ATOM 758 N N . VAL A 1 91 ? -2.056 3.473 -9.865 1.00 90.44 91 VAL A N 1
ATOM 759 C CA . VAL A 1 91 ? -2.856 2.328 -10.297 1.00 90.44 91 VAL A CA 1
ATOM 760 C C . VAL A 1 91 ? -3.604 1.760 -9.102 1.00 90.44 91 VAL A C 1
ATOM 762 O O . VAL A 1 91 ? -3.037 1.622 -8.021 1.00 90.44 91 VAL A O 1
ATOM 765 N N . THR A 1 92 ? -4.865 1.402 -9.304 1.00 92.62 92 THR A N 1
ATOM 766 C CA . THR A 1 92 ? -5.715 0.794 -8.277 1.00 92.62 92 THR A CA 1
ATOM 767 C C . THR A 1 92 ? -6.690 -0.205 -8.901 1.00 92.62 92 THR A C 1
ATOM 769 O O . THR A 1 92 ? -6.746 -0.338 -10.121 1.00 92.62 92 THR A O 1
ATOM 772 N N . THR A 1 93 ? -7.467 -0.905 -8.078 1.00 92.75 93 THR A N 1
ATOM 773 C CA . THR A 1 93 ? -8.612 -1.730 -8.501 1.00 92.75 93 THR A CA 1
ATOM 774 C C . THR A 1 93 ? -9.886 -1.213 -7.829 1.00 92.75 93 THR A C 1
ATOM 776 O O . THR A 1 93 ? -9.811 -0.430 -6.875 1.00 92.75 93 THR A O 1
ATOM 779 N N . ARG A 1 94 ? -11.076 -1.638 -8.281 1.00 88.88 94 ARG A N 1
ATOM 780 C CA . ARG A 1 94 ? -12.322 -1.264 -7.585 1.00 88.88 94 ARG A CA 1
ATOM 781 C C . ARG A 1 94 ? -12.347 -1.820 -6.169 1.00 88.88 94 ARG A C 1
ATOM 783 O O . ARG A 1 94 ? -12.723 -1.089 -5.259 1.00 88.88 94 ARG A O 1
ATOM 790 N N . ARG A 1 95 ? -11.879 -3.058 -5.966 1.00 85.44 95 ARG A N 1
ATOM 791 C CA . ARG A 1 95 ? -11.797 -3.667 -4.630 1.00 85.44 95 ARG A CA 1
ATOM 792 C C . ARG A 1 95 ? -10.909 -2.861 -3.680 1.00 85.44 95 ARG A C 1
ATOM 794 O O . ARG A 1 95 ? -11.295 -2.626 -2.540 1.00 85.44 95 ARG A O 1
ATOM 801 N N . LEU A 1 96 ? -9.753 -2.383 -4.147 1.00 83.12 96 LEU A N 1
ATOM 802 C CA . LEU A 1 96 ? -8.865 -1.551 -3.327 1.00 83.12 96 LEU A CA 1
ATOM 803 C C . LEU A 1 96 ? -9.484 -0.186 -2.998 1.00 83.12 96 LEU A C 1
ATOM 805 O O . LEU A 1 96 ? -9.428 0.242 -1.849 1.00 83.12 96 LEU A O 1
ATOM 809 N N . LEU A 1 97 ? -10.122 0.477 -3.969 1.00 85.38 97 LEU A N 1
ATOM 810 C CA . LEU A 1 97 ? -10.843 1.732 -3.713 1.00 85.38 97 LEU A CA 1
ATOM 811 C C . LEU A 1 97 ? -12.052 1.544 -2.794 1.00 85.38 97 LEU A C 1
ATOM 813 O O . LEU A 1 97 ? -12.375 2.436 -2.015 1.00 85.38 97 LEU A O 1
ATOM 817 N N . PHE A 1 98 ? -12.727 0.399 -2.870 1.00 81.38 98 PHE A N 1
ATOM 818 C CA . PHE A 1 98 ? -13.816 0.071 -1.960 1.00 81.38 98 PHE A CA 1
ATOM 819 C C . PHE A 1 98 ? -13.300 -0.080 -0.527 1.00 81.38 98 PHE A C 1
ATOM 821 O O . PHE A 1 98 ? -13.895 0.480 0.389 1.00 81.38 98 PHE A O 1
ATOM 828 N N . ASN A 1 99 ? -12.153 -0.741 -0.345 1.00 73.31 99 ASN A N 1
ATOM 829 C CA . ASN A 1 99 ? -11.498 -0.852 0.958 1.00 73.31 99 ASN A CA 1
ATOM 830 C C . ASN A 1 99 ? -11.020 0.504 1.496 1.00 73.31 99 ASN A C 1
ATOM 832 O O . ASN A 1 99 ? -10.975 0.674 2.705 1.00 73.31 99 ASN A O 1
ATOM 836 N N . ALA A 1 100 ? -10.737 1.489 0.635 1.00 71.19 100 ALA A N 1
ATOM 837 C CA . ALA A 1 100 ? -10.403 2.851 1.063 1.00 71.19 100 ALA A CA 1
ATOM 838 C C . ALA A 1 100 ? -11.580 3.609 1.718 1.00 71.19 100 ALA A C 1
ATOM 840 O O . ALA A 1 100 ? -11.394 4.717 2.211 1.00 71.19 100 ALA A O 1
ATOM 841 N N . ARG A 1 101 ? -12.796 3.039 1.724 1.00 72.06 101 ARG A N 1
ATOM 842 C CA . ARG A 1 101 ? -13.929 3.542 2.526 1.00 72.06 101 ARG A CA 1
ATOM 843 C C . ARG A 1 101 ? -13.824 3.166 3.998 1.00 72.06 101 ARG A C 1
ATOM 845 O O . ARG A 1 101 ? -14.501 3.765 4.827 1.00 72.06 101 ARG A O 1
ATOM 852 N N . SER A 1 102 ? -13.035 2.142 4.286 1.00 77.00 102 SER A N 1
ATOM 853 C CA . SER A 1 102 ? -12.772 1.658 5.624 1.00 77.00 102 SER A CA 1
ATOM 854 C C . SER A 1 102 ? -11.448 2.244 6.106 1.00 77.00 102 SER A C 1
ATOM 856 O O . SER A 1 102 ? -10.485 2.281 5.334 1.00 77.00 102 SER A O 1
ATOM 858 N N . PRO A 1 103 ? -11.383 2.699 7.363 1.00 77.81 103 PRO A N 1
ATOM 859 C CA . PRO A 1 103 ? -10.137 3.113 7.978 1.00 77.81 103 PRO A CA 1
ATOM 860 C C . PRO A 1 103 ? -9.039 2.074 7.798 1.00 77.81 103 PRO A C 1
ATOM 862 O O . PRO A 1 103 ? -9.225 0.877 8.033 1.00 77.81 103 PRO A O 1
ATOM 865 N N . CYS A 1 104 ? -7.894 2.562 7.343 1.00 78.75 104 CYS A N 1
ATOM 866 C CA . CYS A 1 104 ? -6.720 1.768 7.059 1.00 78.75 104 CYS A CA 1
ATOM 867 C C . CYS A 1 104 ? -5.579 2.285 7.928 1.00 78.75 104 CYS A C 1
ATOM 869 O O . CYS A 1 104 ? -5.097 3.400 7.733 1.00 78.75 104 CYS A O 1
ATOM 871 N N . PHE A 1 105 ? -5.114 1.447 8.845 1.00 80.81 105 PHE A N 1
ATOM 872 C CA . PHE A 1 105 ? -4.033 1.773 9.758 1.00 80.81 105 PHE A CA 1
ATOM 873 C C . PHE A 1 105 ? -2.741 1.119 9.293 1.00 80.81 105 PHE A C 1
ATOM 875 O O . PHE A 1 105 ? -2.692 -0.086 9.032 1.00 80.81 105 PHE A O 1
ATOM 882 N N . ILE A 1 106 ? -1.682 1.918 9.214 1.00 82.75 106 ILE A N 1
ATOM 883 C CA . ILE A 1 106 ? -0.322 1.426 9.021 1.00 82.75 106 ILE A CA 1
ATOM 884 C C . ILE A 1 106 ? 0.370 1.492 10.374 1.00 82.75 106 ILE A C 1
ATOM 886 O O . ILE A 1 106 ? 0.400 2.540 11.012 1.00 82.75 106 ILE A O 1
ATOM 890 N N . ILE A 1 107 ? 0.929 0.365 10.796 1.00 86.62 107 ILE A N 1
ATOM 891 C CA . ILE A 1 107 ? 1.617 0.227 12.074 1.00 86.62 107 ILE A CA 1
ATOM 892 C C . ILE A 1 107 ? 3.094 0.044 11.764 1.00 86.62 107 ILE A C 1
ATOM 894 O O . ILE A 1 107 ? 3.475 -0.773 10.920 1.00 86.62 107 ILE A O 1
ATOM 898 N N . GLY A 1 108 ? 3.934 0.816 12.431 1.00 86.50 108 GLY A N 1
ATOM 899 C CA . GLY A 1 108 ? 5.366 0.787 12.206 1.00 86.50 108 GLY A CA 1
ATOM 900 C C . GLY A 1 108 ? 6.123 1.350 13.389 1.00 86.50 108 GLY A C 1
ATOM 901 O O . GLY A 1 108 ? 5.543 1.973 14.275 1.00 86.50 108 GLY A O 1
ATOM 902 N N . THR A 1 109 ? 7.430 1.125 13.389 1.00 86.44 109 THR A N 1
ATOM 903 C CA . THR A 1 109 ? 8.340 1.767 14.335 1.00 86.44 109 THR A CA 1
ATOM 904 C C . THR A 1 109 ? 9.197 2.780 13.588 1.00 86.44 109 THR A C 1
ATOM 906 O O . THR A 1 109 ? 9.689 2.463 12.499 1.00 86.44 109 THR A O 1
ATOM 909 N N . PRO A 1 110 ? 9.437 3.976 14.142 1.00 83.75 110 PRO A N 1
ATOM 910 C CA . PRO A 1 110 ? 10.556 4.781 13.690 1.00 83.75 110 PRO A CA 1
ATOM 911 C C . PRO A 1 110 ? 11.869 4.097 14.095 1.00 83.75 110 PRO A C 1
ATOM 913 O O . PRO A 1 110 ? 11.947 3.455 15.143 1.00 83.75 110 PRO A O 1
ATOM 916 N N . ASP A 1 111 ? 12.906 4.224 13.277 1.00 82.81 111 ASP A N 1
ATOM 917 C CA . ASP A 1 111 ? 14.269 3.909 13.703 1.00 82.81 111 ASP A CA 1
ATOM 918 C C . ASP A 1 111 ? 14.940 5.113 14.394 1.00 82.81 111 ASP A C 1
ATOM 920 O O . ASP A 1 111 ? 14.350 6.180 14.579 1.00 82.81 111 ASP A O 1
ATOM 924 N N . MET A 1 112 ? 16.215 4.950 14.757 1.00 79.25 112 MET A N 1
ATOM 925 C CA . MET A 1 112 ? 17.018 5.987 15.420 1.00 79.25 112 MET A CA 1
ATOM 926 C C . MET A 1 112 ? 17.254 7.235 14.553 1.00 79.25 112 MET A C 1
ATOM 928 O O . MET A 1 112 ? 17.716 8.250 15.069 1.00 79.25 112 MET A O 1
ATOM 932 N N . ILE A 1 113 ? 16.963 7.170 13.250 1.00 85.75 113 ILE A N 1
ATOM 933 C CA . ILE A 1 113 ? 17.052 8.297 12.315 1.00 85.75 113 ILE A CA 1
ATOM 934 C C . ILE A 1 113 ? 15.663 8.781 11.880 1.00 85.75 113 ILE A C 1
ATOM 936 O O . ILE A 1 113 ? 15.550 9.504 10.893 1.00 85.75 113 ILE A O 1
ATOM 940 N N . THR A 1 114 ? 14.610 8.432 12.630 1.00 78.94 114 THR A N 1
ATOM 941 C CA . THR A 1 114 ? 13.206 8.825 12.401 1.00 78.94 114 THR A CA 1
ATOM 942 C C . THR A 1 114 ? 12.604 8.329 11.086 1.00 78.94 114 THR A C 1
ATOM 944 O O . THR A 1 114 ? 11.534 8.779 10.675 1.00 78.94 114 THR A O 1
ATOM 947 N N . GLN A 1 115 ? 13.243 7.363 10.427 1.00 86.81 115 GLN A N 1
ATOM 948 C CA . GLN A 1 115 ? 12.652 6.702 9.277 1.00 86.81 115 GLN A CA 1
ATOM 949 C C . GLN A 1 115 ? 11.590 5.717 9.769 1.00 86.81 115 GLN A C 1
ATOM 951 O O . GLN A 1 115 ? 11.856 4.862 10.611 1.00 86.81 115 GLN A O 1
ATOM 956 N N . PHE A 1 116 ? 10.372 5.841 9.245 1.00 82.50 116 PHE A N 1
ATOM 957 C CA . PHE A 1 116 ? 9.264 4.960 9.597 1.00 82.50 116 PHE A CA 1
ATOM 958 C C . PHE A 1 116 ? 9.377 3.612 8.874 1.00 82.50 116 PHE A C 1
ATOM 960 O O . PHE A 1 116 ? 9.427 3.562 7.641 1.00 82.50 116 PHE A O 1
ATOM 967 N N . HIS A 1 117 ? 9.372 2.521 9.640 1.00 85.38 117 HIS A N 1
ATOM 968 C CA . HIS A 1 117 ? 9.424 1.149 9.136 1.00 85.38 117 HIS A CA 1
ATOM 969 C C . HIS A 1 117 ? 8.083 0.454 9.395 1.00 85.38 117 HIS A C 1
ATOM 971 O O . HIS A 1 117 ? 7.831 0.020 10.524 1.00 85.38 117 HIS A O 1
ATOM 977 N N . PRO A 1 118 ? 7.200 0.348 8.385 1.00 87.88 118 PRO A N 1
ATOM 978 C CA . PRO A 1 118 ? 5.926 -0.335 8.551 1.00 87.88 118 PRO A CA 1
ATOM 979 C C . PRO A 1 118 ? 6.159 -1.836 8.756 1.00 87.88 118 PRO A C 1
ATOM 981 O O . PRO A 1 118 ? 6.815 -2.486 7.940 1.00 87.88 118 PRO A O 1
ATOM 984 N N . PHE A 1 119 ? 5.592 -2.392 9.823 1.00 87.31 119 PHE A N 1
ATOM 985 C CA . PHE A 1 119 ? 5.621 -3.831 10.109 1.00 87.31 119 PHE A CA 1
ATOM 986 C C . PHE A 1 119 ? 4.219 -4.453 10.158 1.00 87.31 119 PHE A C 1
ATOM 988 O O . PHE A 1 119 ? 4.095 -5.676 10.177 1.00 87.31 119 PHE A O 1
ATOM 995 N N . GLY A 1 120 ? 3.164 -3.633 10.166 1.00 84.12 120 GLY A N 1
ATOM 996 C CA . GLY A 1 120 ? 1.780 -4.083 10.245 1.00 84.12 120 GLY A CA 1
ATOM 997 C C . GLY A 1 120 ? 0.823 -3.201 9.450 1.00 84.12 120 GLY A C 1
ATOM 998 O O . GLY A 1 120 ? 1.101 -2.039 9.152 1.00 84.12 120 GLY A O 1
ATOM 999 N N . PHE A 1 121 ? -0.322 -3.778 9.101 1.00 86.12 121 PHE A N 1
ATOM 1000 C CA . PHE A 1 121 ? -1.412 -3.118 8.393 1.00 86.12 121 PHE A CA 1
ATOM 1001 C C . PHE A 1 121 ? -2.738 -3.691 8.892 1.00 86.12 121 PHE A C 1
ATOM 1003 O O . PHE A 1 121 ? -2.867 -4.911 9.013 1.00 86.12 121 PHE A O 1
ATOM 1010 N N . ALA A 1 122 ? -3.717 -2.828 9.150 1.00 85.19 122 ALA A N 1
ATOM 1011 C CA . ALA A 1 122 ? -5.056 -3.223 9.566 1.00 85.19 122 ALA A CA 1
ATOM 1012 C C . ALA A 1 122 ? -6.116 -2.429 8.796 1.00 85.19 122 ALA A C 1
ATOM 1014 O O . ALA A 1 122 ? -5.964 -1.230 8.575 1.00 85.19 122 ALA A O 1
ATOM 1015 N N . VAL A 1 123 ? -7.201 -3.101 8.410 1.00 82.81 123 VAL A N 1
ATOM 1016 C CA . VAL A 1 123 ? -8.405 -2.459 7.868 1.00 82.81 123 VAL A CA 1
ATOM 1017 C C . VAL A 1 123 ? -9.518 -2.679 8.868 1.00 82.81 123 VAL A C 1
ATOM 1019 O O . VAL A 1 123 ? -9.871 -3.825 9.154 1.00 82.81 123 VAL A O 1
ATOM 1022 N N . CYS A 1 124 ? -10.073 -1.591 9.380 1.00 83.06 124 CYS A N 1
ATOM 1023 C CA . CYS A 1 124 ? -11.146 -1.629 10.361 1.00 83.06 124 CYS A CA 1
ATOM 1024 C C . CYS A 1 124 ? -12.420 -1.064 9.7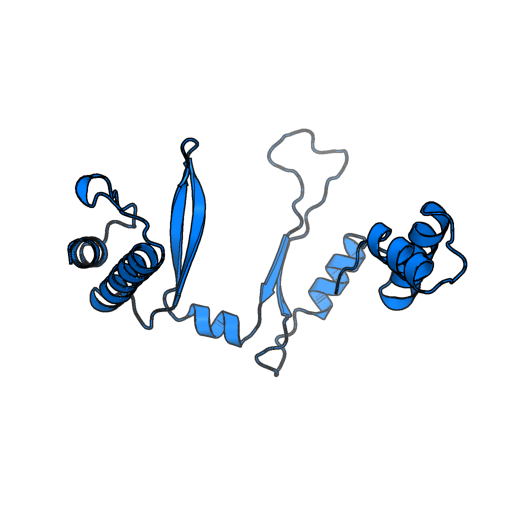49 1.00 83.06 124 CYS A C 1
ATOM 1026 O O . CYS A 1 124 ? -12.386 -0.248 8.834 1.00 83.06 124 CYS A O 1
ATOM 1028 N N . SER A 1 125 ? -13.576 -1.505 10.241 1.00 82.06 125 SER A N 1
ATOM 1029 C CA . SER A 1 125 ? -14.850 -0.984 9.726 1.00 82.06 125 SER A CA 1
ATOM 1030 C C . SER A 1 125 ? -15.076 0.474 10.139 1.00 82.06 125 SER A C 1
ATOM 1032 O O . SER A 1 125 ? -15.785 1.191 9.441 1.00 82.06 125 SER A O 1
ATOM 1034 N N . ASN A 1 126 ? -14.484 0.898 11.262 1.00 81.31 126 ASN A N 1
ATOM 1035 C CA . ASN A 1 126 ? -14.547 2.248 11.820 1.00 81.31 126 ASN A CA 1
ATOM 1036 C C . ASN A 1 126 ? -13.210 2.594 12.515 1.00 81.31 126 ASN A C 1
ATOM 1038 O O . ASN A 1 126 ? -12.261 1.817 12.465 1.00 81.31 126 ASN A O 1
ATOM 1042 N N . GLU A 1 127 ? -13.155 3.750 13.179 1.00 82.44 127 GLU A N 1
ATOM 1043 C CA . GLU A 1 127 ? -12.027 4.206 14.012 1.00 82.44 127 GLU A CA 1
ATOM 1044 C C . GLU A 1 127 ? -12.448 4.259 15.488 1.00 82.44 127 GLU A C 1
ATOM 1046 O O . GLU A 1 127 ? -12.341 5.288 16.156 1.00 82.44 127 GLU A O 1
ATOM 1051 N N . LYS A 1 128 ? -13.054 3.176 15.995 1.00 87.12 128 LYS A N 1
ATOM 1052 C CA . LYS A 1 128 ? -13.525 3.123 17.386 1.00 87.12 128 LYS A CA 1
ATOM 1053 C C . LYS A 1 128 ? -12.476 2.489 18.287 1.00 87.12 128 LYS A C 1
ATOM 1055 O O . LYS A 1 128 ? -11.652 1.697 17.849 1.00 87.12 128 LYS A O 1
ATOM 1060 N N . GLN A 1 129 ? -12.582 2.763 19.584 1.00 86.06 129 GLN A N 1
ATOM 1061 C CA . GLN A 1 129 ? -11.695 2.202 20.604 1.00 86.06 129 GLN A CA 1
ATOM 1062 C C . GLN A 1 129 ? -11.539 0.670 20.490 1.00 86.06 129 GLN A C 1
ATOM 1064 O O . GLN A 1 129 ? -10.422 0.171 20.512 1.00 86.06 129 GLN A O 1
ATOM 1069 N N . ASN A 1 130 ? -12.631 -0.070 20.270 1.00 88.12 130 ASN A N 1
ATOM 1070 C CA . ASN A 1 130 ? -12.579 -1.530 20.114 1.00 88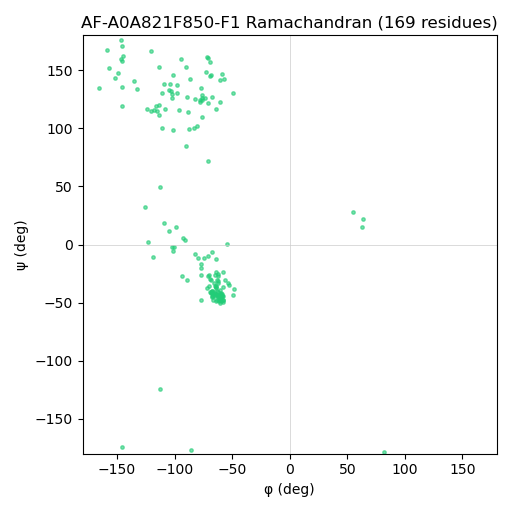.12 130 ASN A CA 1
ATOM 1071 C C . ASN A 1 130 ? -11.751 -1.989 18.897 1.00 88.12 130 ASN A C 1
ATOM 1073 O O . ASN A 1 130 ? -11.159 -3.064 18.942 1.00 88.12 130 ASN A O 1
ATOM 1077 N N . ASP A 1 131 ? -11.718 -1.200 17.817 1.00 88.19 131 ASP A N 1
ATOM 1078 C CA . ASP A 1 131 ? -10.915 -1.504 16.627 1.00 88.19 131 ASP A CA 1
ATOM 1079 C C . ASP A 1 131 ? -9.414 -1.384 16.955 1.00 88.19 131 ASP A C 1
ATOM 1081 O O . ASP A 1 131 ? -8.621 -2.252 16.591 1.00 88.19 131 ASP A O 1
ATOM 1085 N N . PHE A 1 132 ? -9.030 -0.351 17.711 1.00 87.50 132 PHE A N 1
ATOM 1086 C CA . PHE A 1 132 ? -7.657 -0.164 18.186 1.00 87.50 132 PHE A CA 1
ATOM 1087 C C . PHE A 1 132 ? -7.253 -1.215 19.233 1.00 87.50 132 PHE A C 1
ATOM 1089 O O . PHE A 1 132 ? -6.153 -1.756 19.159 1.00 87.50 132 PHE A O 1
ATOM 1096 N N . GLU A 1 133 ? -8.148 -1.570 20.164 1.00 89.81 133 GLU A N 1
ATOM 1097 C CA . GLU A 1 133 ? -7.910 -2.625 21.166 1.00 89.81 133 GLU A CA 1
ATOM 1098 C C . GLU A 1 133 ? -7.645 -3.977 20.500 1.00 89.81 133 GLU A C 1
ATOM 1100 O O . GLU A 1 133 ? -6.731 -4.708 20.890 1.00 89.81 133 GLU A O 1
ATOM 1105 N N . PHE A 1 134 ? -8.408 -4.297 19.452 1.00 90.81 134 PHE A N 1
ATOM 1106 C CA . PHE A 1 134 ? -8.169 -5.479 18.634 1.00 90.81 134 PHE A CA 1
ATOM 1107 C C . PHE A 1 134 ? -6.760 -5.455 18.025 1.00 90.81 134 PHE A C 1
ATOM 1109 O O . PHE A 1 134 ? -6.020 -6.425 18.137 1.00 90.81 134 PHE A O 1
ATOM 1116 N N . ILE A 1 135 ? -6.337 -4.340 17.432 1.00 89.62 135 ILE A N 1
ATOM 1117 C CA . ILE A 1 135 ? -4.999 -4.241 16.834 1.00 89.62 135 ILE A CA 1
ATOM 1118 C C . ILE A 1 135 ? -3.896 -4.432 17.887 1.00 89.62 135 ILE A C 1
ATOM 1120 O O . ILE A 1 135 ? -2.976 -5.223 17.672 1.00 89.62 135 ILE A O 1
ATOM 1124 N N . PHE A 1 136 ? -3.977 -3.730 19.022 1.00 88.25 136 PHE A N 1
ATOM 1125 C CA . PHE A 1 136 ? -2.936 -3.782 20.050 1.00 88.25 136 PHE A CA 1
ATOM 1126 C C . PHE A 1 136 ? -2.858 -5.146 20.742 1.00 88.25 136 PHE A C 1
ATOM 1128 O O . PHE A 1 136 ? -1.756 -5.661 20.928 1.00 88.25 136 PHE A O 1
ATOM 1135 N N . SER A 1 137 ? -3.997 -5.767 21.064 1.00 88.75 137 SER A N 1
ATOM 1136 C CA . SER A 1 137 ? -4.023 -7.101 21.684 1.00 88.75 137 SER A CA 1
ATOM 1137 C C . SER A 1 137 ? -3.350 -8.156 20.802 1.00 88.75 137 SER A C 1
ATOM 1139 O O . SER A 1 137 ? -2.434 -8.839 21.256 1.00 88.75 137 SER A O 1
ATOM 1141 N N . TYR A 1 138 ? -3.698 -8.220 19.515 1.00 89.19 138 TYR A N 1
ATOM 1142 C CA . TYR A 1 138 ? -3.088 -9.187 18.598 1.00 89.19 138 TYR A CA 1
ATOM 1143 C C . TYR A 1 138 ? -1.627 -8.869 18.264 1.00 89.19 138 TYR A C 1
ATOM 1145 O O . TYR A 1 138 ? -0.853 -9.784 17.973 1.00 89.19 138 TYR A O 1
ATOM 1153 N N . LEU A 1 139 ? -1.217 -7.598 18.330 1.00 88.00 139 LEU A N 1
ATOM 1154 C CA . LEU A 1 139 ? 0.195 -7.237 18.240 1.00 88.00 139 LEU A CA 1
ATOM 1155 C C . LEU A 1 139 ? 0.983 -7.822 19.420 1.00 88.00 139 LEU A C 1
ATOM 1157 O O . LEU A 1 139 ? 2.021 -8.450 19.200 1.00 88.00 139 LEU A O 1
ATOM 1161 N N . ARG A 1 140 ? 0.481 -7.666 20.653 1.00 86.75 140 ARG A N 1
ATOM 1162 C CA . ARG A 1 140 ? 1.103 -8.250 21.852 1.00 86.75 140 ARG A CA 1
ATOM 1163 C C . ARG A 1 140 ? 1.142 -9.773 21.772 1.00 86.75 140 ARG A C 1
ATOM 1165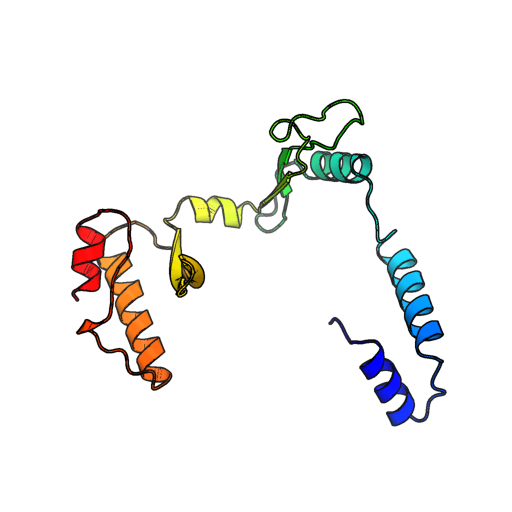 O O . ARG A 1 140 ? 2.202 -10.353 21.990 1.00 86.75 140 ARG A O 1
ATOM 1172 N N . ASP A 1 141 ? 0.045 -10.409 21.367 1.00 88.94 141 ASP A N 1
ATOM 1173 C CA . ASP A 1 141 ? -0.005 -11.862 21.173 1.00 88.94 141 ASP A CA 1
ATOM 1174 C C . ASP A 1 141 ? 1.023 -12.331 20.132 1.00 88.94 141 ASP A C 1
ATOM 1176 O O . ASP A 1 141 ? 1.722 -13.325 20.335 1.00 88.94 141 ASP A O 1
ATOM 1180 N N . GLY A 1 142 ? 1.166 -11.600 19.023 1.00 88.50 142 GLY A N 1
ATOM 1181 C CA . GLY A 1 142 ? 2.169 -11.875 17.995 1.00 88.50 142 GLY A CA 1
ATOM 1182 C C . GLY A 1 142 ? 3.604 -11.806 18.525 1.00 88.50 142 GLY A C 1
ATOM 1183 O O . GLY A 1 142 ? 4.415 -12.682 18.222 1.00 88.50 142 GLY A O 1
ATOM 1184 N N . LEU A 1 143 ? 3.910 -10.804 19.352 1.00 86.12 143 LEU A N 1
ATOM 1185 C CA . LEU A 1 143 ? 5.220 -10.647 19.991 1.00 86.12 143 LEU A CA 1
ATOM 1186 C C . LEU A 1 143 ? 5.495 -11.766 21.005 1.00 86.12 143 LEU A C 1
ATOM 1188 O O . LEU A 1 143 ? 6.570 -12.370 20.971 1.00 86.12 143 LEU A O 1
ATOM 1192 N N . LEU A 1 144 ? 4.505 -12.103 21.839 1.00 86.56 144 LEU A N 1
ATOM 1193 C CA . LEU A 1 144 ? 4.583 -13.207 22.800 1.00 86.56 144 LEU A CA 1
ATOM 1194 C C . LEU A 1 144 ? 4.846 -14.544 22.101 1.00 86.56 144 LEU A C 1
ATOM 1196 O O . LEU A 1 144 ? 5.734 -15.289 22.512 1.00 86.56 144 LEU A O 1
ATOM 1200 N N . ASN A 1 145 ? 4.148 -14.820 20.997 1.00 89.69 145 ASN A N 1
ATOM 1201 C CA . ASN A 1 145 ? 4.339 -16.037 20.202 1.00 89.69 145 ASN A CA 1
ATOM 1202 C C . ASN A 1 145 ? 5.749 -16.155 19.601 1.00 89.69 145 ASN A C 1
ATOM 1204 O O . ASN A 1 145 ? 6.218 -17.260 19.328 1.00 89.69 145 ASN A O 1
ATOM 1208 N N . LEU A 1 146 ? 6.433 -15.028 19.398 1.00 89.31 146 LEU A N 1
ATOM 1209 C CA . LEU A 1 146 ? 7.814 -14.975 18.919 1.00 89.31 146 LEU A CA 1
ATOM 1210 C C . LEU A 1 146 ? 8.846 -14.931 20.058 1.00 89.31 146 LEU A C 1
ATOM 1212 O O . LEU A 1 146 ? 10.038 -14.800 19.781 1.00 89.31 146 LEU A O 1
ATOM 1216 N N . ASN A 1 147 ? 8.419 -15.053 21.322 1.00 88.38 147 ASN A N 1
ATOM 1217 C CA . ASN A 1 147 ? 9.262 -14.858 22.508 1.00 88.38 147 ASN A CA 1
ATOM 1218 C C . ASN A 1 147 ? 9.971 -13.488 22.529 1.00 88.38 147 ASN A C 1
ATOM 1220 O O . ASN A 1 147 ? 11.046 -13.334 23.115 1.00 88.38 147 ASN A O 1
ATOM 1224 N N . LEU A 1 148 ? 9.369 -12.478 21.899 1.00 82.62 148 LEU A N 1
ATOM 1225 C CA . LEU A 1 148 ? 9.857 -11.107 21.930 1.00 82.62 148 LEU A CA 1
ATOM 1226 C C . LEU A 1 148 ? 9.260 -10.423 23.158 1.00 82.62 148 LEU A C 1
ATOM 1228 O O . LEU A 1 148 ? 8.102 -10.012 23.159 1.00 82.62 148 LEU A O 1
ATOM 1232 N N . GLN A 1 149 ? 10.049 -10.338 24.229 1.00 71.31 149 GLN A N 1
ATOM 1233 C CA . GLN A 1 149 ? 9.658 -9.577 25.410 1.00 71.31 149 GLN A CA 1
ATOM 1234 C C . GLN A 1 149 ? 9.716 -8.086 25.088 1.00 71.31 149 GLN A C 1
ATOM 1236 O O . GLN A 1 149 ? 10.766 -7.567 24.713 1.00 71.31 149 GLN A O 1
ATOM 1241 N N . MET A 1 150 ? 8.588 -7.403 25.253 1.00 69.69 150 MET A N 1
ATOM 1242 C CA . MET A 1 150 ? 8.536 -5.949 25.248 1.00 69.69 150 MET A CA 1
ATOM 1243 C C . MET A 1 150 ? 8.410 -5.443 26.675 1.00 69.69 150 MET A C 1
ATOM 1245 O O . MET A 1 150 ? 7.568 -5.919 27.434 1.00 69.69 150 MET A O 1
ATOM 1249 N N . ASN A 1 151 ? 9.241 -4.467 27.033 1.00 70.44 151 ASN A N 1
ATOM 1250 C CA . ASN A 1 151 ? 9.036 -3.711 28.255 1.00 70.44 151 ASN A CA 1
ATOM 1251 C C . ASN A 1 151 ? 7.890 -2.719 28.013 1.00 70.44 151 ASN A C 1
ATOM 1253 O O . ASN A 1 151 ? 8.045 -1.758 27.261 1.00 70.44 151 ASN A O 1
ATOM 1257 N N . GLU A 1 152 ? 6.734 -2.951 28.635 1.00 66.62 152 GLU A N 1
ATOM 1258 C CA . GLU A 1 152 ? 5.556 -2.076 28.515 1.00 66.62 152 GLU A CA 1
ATOM 1259 C C . GLU A 1 152 ? 5.841 -0.629 28.940 1.00 66.62 152 GLU A C 1
ATOM 1261 O O . GLU A 1 152 ? 5.192 0.296 28.466 1.00 66.62 152 GLU A O 1
ATOM 1266 N N . GLN A 1 153 ? 6.859 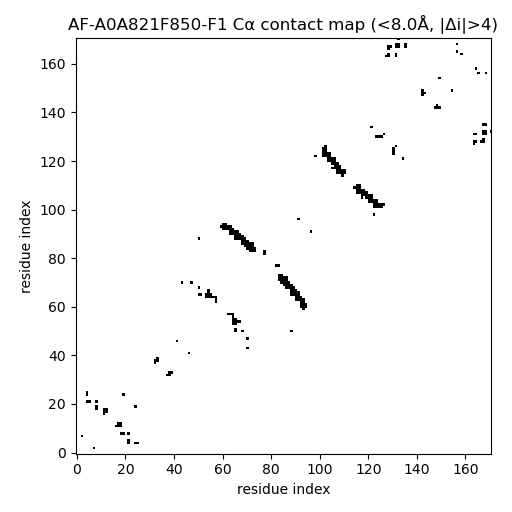-0.414 29.776 1.00 64.88 153 GLN A N 1
ATOM 1267 C CA . GLN A 1 153 ? 7.265 0.913 30.246 1.00 64.88 153 GLN A CA 1
ATOM 1268 C C . GLN A 1 153 ? 8.061 1.709 29.197 1.00 64.88 153 GLN A C 1
ATOM 1270 O O . GLN A 1 153 ? 8.197 2.922 29.328 1.00 64.88 153 GLN A O 1
ATOM 1275 N N . GLU A 1 154 ? 8.584 1.046 28.163 1.00 61.78 154 GLU A N 1
ATOM 1276 C CA . GLU A 1 154 ? 9.379 1.656 27.082 1.00 61.78 154 GLU A CA 1
ATOM 1277 C C . GLU A 1 154 ? 8.563 1.852 25.795 1.00 61.78 154 GLU A C 1
ATOM 1279 O O . GLU A 1 154 ? 9.051 2.384 24.796 1.00 61.78 154 GLU A O 1
ATOM 1284 N N . LEU A 1 155 ? 7.304 1.418 25.813 1.00 69.56 155 LEU A N 1
ATOM 1285 C CA . LEU A 1 155 ? 6.395 1.452 24.682 1.00 69.56 155 LEU A CA 1
ATOM 1286 C C . LEU A 1 155 ? 5.793 2.853 24.531 1.00 69.56 155 LEU A C 1
ATOM 1288 O O . LEU A 1 155 ? 4.870 3.247 25.241 1.00 69.56 155 LEU A O 1
ATOM 1292 N N . ILE A 1 156 ? 6.328 3.610 23.576 1.00 75.38 156 ILE A N 1
ATOM 1293 C CA . ILE A 1 156 ? 5.830 4.939 23.222 1.00 75.38 15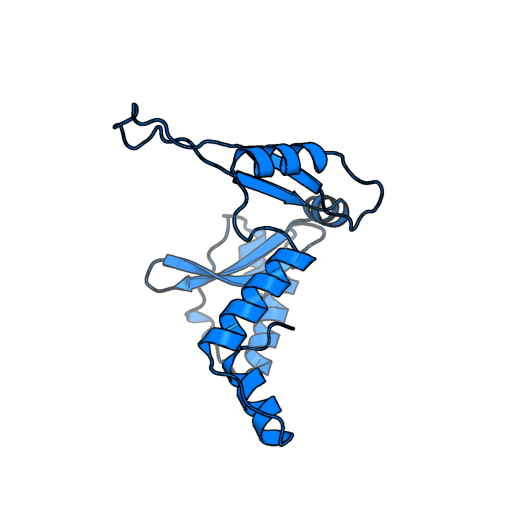6 ILE A CA 1
ATOM 1294 C C . ILE A 1 156 ? 4.891 4.801 22.025 1.00 75.38 156 ILE A C 1
ATOM 1296 O O . ILE A 1 156 ? 5.314 4.427 20.930 1.00 75.38 156 ILE A O 1
ATOM 1300 N N . LEU A 1 157 ? 3.616 5.129 22.228 1.00 80.62 157 LEU A N 1
ATOM 1301 C CA . LEU A 1 157 ? 2.653 5.256 21.142 1.00 80.62 157 LEU A CA 1
ATOM 1302 C C . LEU A 1 157 ? 2.785 6.636 20.494 1.00 80.62 157 LEU A C 1
ATOM 1304 O O . LEU A 1 157 ? 2.666 7.659 21.165 1.00 80.62 157 LEU A O 1
ATOM 1308 N N . ILE A 1 158 ? 2.992 6.652 19.180 1.00 78.44 158 ILE A N 1
ATOM 1309 C CA . ILE A 1 158 ? 2.899 7.856 18.354 1.00 78.44 158 ILE A CA 1
ATOM 1310 C C . ILE A 1 158 ? 1.701 7.657 17.431 1.00 78.44 158 ILE A C 1
ATOM 1312 O O . ILE A 1 158 ? 1.729 6.788 16.560 1.00 78.44 158 ILE A O 1
ATOM 1316 N N . ALA A 1 159 ? 0.647 8.433 17.646 1.00 80.56 159 ALA A N 1
ATOM 1317 C CA . ALA A 1 159 ? -0.571 8.411 16.848 1.00 80.56 159 ALA A CA 1
ATOM 1318 C C . ALA A 1 159 ? -1.158 9.824 16.759 1.00 80.56 159 ALA A C 1
ATOM 1320 O O . ALA A 1 159 ? -0.704 10.732 17.459 1.00 80.56 159 ALA A O 1
ATOM 1321 N N . ASP A 1 160 ? -2.167 9.996 15.907 1.00 73.06 160 ASP A N 1
ATOM 1322 C CA . ASP A 1 160 ? -2.974 11.214 15.908 1.00 73.06 160 ASP A CA 1
ATOM 1323 C C . ASP A 1 160 ? -3.625 11.405 17.287 1.00 73.06 160 ASP A C 1
ATOM 1325 O O . ASP A 1 160 ? -3.947 10.428 17.969 1.00 73.06 160 ASP A O 1
ATOM 1329 N N . ASP A 1 161 ? -3.786 12.665 17.705 1.00 68.38 161 ASP A N 1
ATOM 1330 C CA . ASP A 1 161 ? -4.257 13.057 19.042 1.00 68.38 161 ASP A CA 1
ATOM 1331 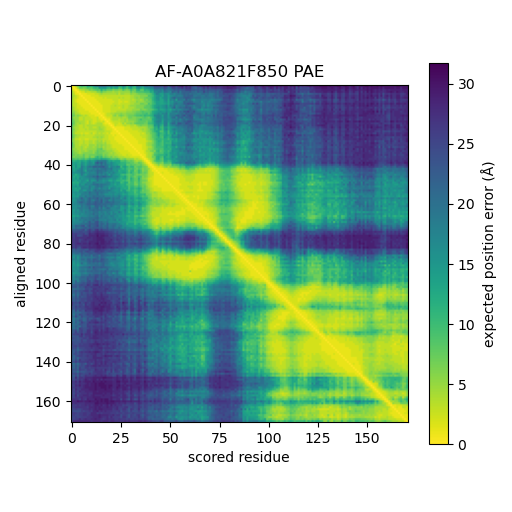C C . ASP A 1 161 ? -5.751 12.739 19.236 1.00 68.38 161 ASP A C 1
ATOM 1333 O O . ASP A 1 161 ? -6.626 13.606 19.216 1.00 68.38 161 ASP A O 1
ATOM 1337 N N . ALA A 1 162 ? -6.051 11.447 19.358 1.00 75.06 162 ALA A N 1
ATOM 1338 C CA . ALA A 1 162 ? -7.380 10.897 19.537 1.00 75.06 162 ALA A CA 1
ATOM 1339 C C . ALA A 1 162 ? -7.418 10.041 20.808 1.00 75.06 162 ALA A C 1
ATOM 1341 O O . ALA A 1 162 ? -6.785 8.988 20.903 1.00 75.06 162 ALA A O 1
ATOM 1342 N N . GLU A 1 163 ? -8.233 10.465 21.776 1.00 80.69 163 GLU A N 1
ATOM 1343 C CA . GLU A 1 163 ? -8.387 9.820 23.089 1.00 80.69 163 GLU A CA 1
ATOM 1344 C C . GLU A 1 163 ? -8.725 8.319 22.982 1.00 80.69 163 GLU A C 1
ATOM 1346 O O . GLU A 1 163 ? -8.265 7.498 23.774 1.00 80.69 163 GLU A O 1
ATOM 1351 N N . VAL A 1 164 ? -9.476 7.939 21.943 1.00 83.00 164 VAL A N 1
ATOM 1352 C CA . VAL A 1 164 ? -9.861 6.546 21.667 1.00 83.00 164 VAL A CA 1
ATOM 1353 C C . VAL A 1 164 ? -8.671 5.630 21.368 1.00 83.00 164 VAL A C 1
ATOM 1355 O O . VAL A 1 164 ? -8.742 4.445 21.689 1.00 83.00 164 VAL A O 1
ATOM 1358 N N . ILE A 1 165 ? -7.587 6.157 20.791 1.00 81.19 165 ILE A N 1
ATOM 1359 C CA . ILE A 1 165 ? -6.373 5.394 20.473 1.00 81.19 165 ILE A CA 1
ATOM 1360 C C . ILE A 1 165 ? -5.566 5.172 21.753 1.00 81.19 165 ILE A C 1
ATOM 1362 O O . ILE A 1 165 ? -5.187 4.042 22.063 1.00 81.19 165 ILE A O 1
ATOM 1366 N N . SER A 1 166 ? -5.370 6.235 22.536 1.00 82.94 166 SER A N 1
ATOM 1367 C CA . SER A 1 166 ? -4.659 6.181 23.817 1.00 82.94 166 SER A CA 1
ATOM 1368 C C . SER A 1 166 ? -5.345 5.237 24.807 1.00 82.94 166 SER A C 1
ATOM 1370 O O . SER A 1 166 ? -4.689 4.396 25.417 1.00 82.94 166 SER A O 1
ATOM 1372 N N . ASN A 1 167 ? -6.676 5.305 24.915 1.00 85.19 167 ASN A N 1
ATOM 1373 C CA . ASN A 1 167 ? -7.448 4.421 25.792 1.00 85.19 167 ASN A CA 1
ATOM 1374 C C . ASN A 1 167 ? -7.352 2.951 25.376 1.00 85.19 167 ASN A C 1
ATOM 1376 O O . ASN A 1 167 ? -7.313 2.073 26.234 1.00 85.19 167 ASN A O 1
ATOM 1380 N N . ALA A 1 168 ? -7.309 2.680 24.071 1.00 82.62 168 ALA A N 1
ATOM 1381 C CA . ALA A 1 168 ? -7.141 1.331 23.553 1.00 82.62 168 ALA A CA 1
ATOM 1382 C C . ALA A 1 168 ? -5.733 0.772 23.793 1.00 82.62 168 ALA A C 1
ATOM 1384 O O . ALA A 1 168 ? -5.588 -0.417 24.051 1.00 82.62 168 ALA A O 1
ATOM 1385 N N . PHE A 1 169 ? -4.703 1.617 23.718 1.00 83.00 169 PHE A N 1
ATOM 1386 C CA . PHE A 1 169 ? -3.311 1.223 23.942 1.00 83.00 169 PHE A CA 1
ATOM 1387 C C . PHE A 1 169 ? -3.008 0.866 25.401 1.00 83.00 169 PHE A C 1
ATOM 1389 O O . PHE A 1 169 ? -2.133 0.047 25.666 1.00 83.00 169 PHE A O 1
ATOM 1396 N N . LEU A 1 170 ? -3.729 1.473 26.348 1.00 80.62 170 LEU A N 1
ATOM 1397 C CA . LEU A 1 170 ? -3.577 1.210 27.782 1.00 80.62 170 LEU A CA 1
ATOM 1398 C C . LEU A 1 170 ? -4.286 -0.066 28.261 1.00 80.62 170 LEU A C 1
ATOM 1400 O O . LEU A 1 170 ? -4.071 -0.477 29.401 1.00 80.62 170 LEU A O 1
ATOM 1404 N N . LYS A 1 171 ? -5.141 -0.667 27.429 1.00 73.94 171 LYS A N 1
ATOM 1405 C CA . LYS A 1 171 ? -5.730 -1.987 27.684 1.00 73.94 171 LYS A CA 1
ATOM 1406 C C . LYS A 1 171 ? -4.868 -3.080 27.089 1.00 73.94 171 LYS A C 1
ATOM 1408 O O . LYS A 1 171 ? -4.875 -4.202 27.631 1.00 73.94 171 LYS A O 1
#

Mean predicted aligned error: 14.91 Å

Solvent-accessible surface area (backbone atoms only — not comparable to full-atom values): 10555 Å² total; per-residue (Å²): 135,91,79,54,70,69,59,55,46,51,53,29,51,78,66,75,42,90,66,71,56,71,65,56,52,50,53,48,53,51,52,51,43,35,71,77,71,40,68,95,69,78,52,73,67,60,48,48,55,48,43,61,72,33,45,59,83,60,91,51,48,82,45,72,23,32,78,46,72,44,84,28,61,80,65,103,81,68,90,56,94,88,71,66,43,55,70,50,72,42,72,46,28,55,54,58,58,57,51,67,74,27,45,72,48,79,39,60,48,63,50,98,82,68,51,75,44,75,80,46,76,47,78,31,91,51,92,46,38,70,52,43,31,53,52,50,54,54,49,51,51,54,32,55,78,69,69,49,84,74,62,75,91,75,64,77,87,84,73,78,100,44,71,47,53,59,60,19,68,76,104

Foldseek 3Di:
DDDDLVVVQVVCVVVVHDRDPSVVSVVVVQVVCCVPPNHPDDDLVNVVVVLVVQQDQDPDQPDKGWVDWAFFAADPPDPDDPDGTDTDTDIDGNVRVVLVCFDKDFDFDQDPVRDTDTPDIDTHNHDALVSLLVVQVVVVVVCVVVVNDDDLVPDDDDDPPDPSNVVSNVD

Radius of gyration: 24.67 Å; Cα contacts (8 Å, |Δi|>4): 158; chains: 1; bounding box: 45×60×58 Å